Protein AF-A0A0F9CGA3-F1 (afdb_monomer)

Mean predicted aligned error: 3.09 Å

Structure (mmCIF, N/CA/C/O backbone):
data_AF-A0A0F9CGA3-F1
#
_entry.id   AF-A0A0F9CGA3-F1
#
loop_
_atom_site.group_PDB
_atom_site.id
_atom_site.type_symbol
_atom_site.la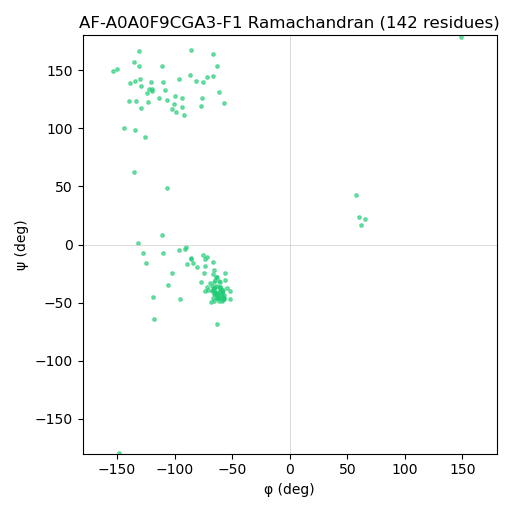bel_atom_id
_atom_site.label_alt_id
_atom_site.label_comp_id
_atom_site.label_asym_id
_atom_site.label_entity_id
_atom_site.label_seq_id
_atom_site.pdbx_PDB_ins_code
_atom_site.Cartn_x
_atom_site.Cartn_y
_atom_site.Cartn_z
_atom_site.occupancy
_atom_site.B_iso_or_equiv
_atom_site.auth_seq_id
_atom_site.auth_comp_id
_atom_site.auth_asym_id
_atom_site.auth_atom_id
_atom_site.pdbx_PDB_model_num
ATOM 1 N N . MET A 1 1 ? -10.734 -2.400 16.632 1.00 62.34 1 MET A N 1
ATOM 2 C CA . MET A 1 1 ? -10.225 -1.199 15.953 1.00 62.34 1 MET A CA 1
ATOM 3 C C . MET A 1 1 ? -11.131 -0.043 16.318 1.00 62.34 1 MET A C 1
ATOM 5 O O . MET A 1 1 ? -12.314 -0.091 15.996 1.00 62.34 1 MET A O 1
ATOM 9 N N . THR A 1 2 ? -10.609 0.950 17.030 1.00 79.50 2 THR A N 1
ATOM 10 C CA . THR A 1 2 ? -11.397 2.127 17.415 1.00 79.50 2 THR A CA 1
ATOM 11 C C . THR A 1 2 ? -10.651 3.360 16.939 1.00 79.50 2 THR A C 1
ATOM 13 O O . THR A 1 2 ? -9.759 3.861 17.614 1.00 79.50 2 THR A O 1
ATOM 16 N N . PHE A 1 3 ? -10.981 3.814 15.733 1.00 89.69 3 PHE A N 1
ATOM 17 C CA . PHE A 1 3 ? -10.468 5.072 15.207 1.00 89.69 3 PHE A CA 1
ATOM 18 C C . PHE A 1 3 ? -11.111 6.251 15.936 1.00 89.69 3 PHE A C 1
ATOM 20 O O . PHE A 1 3 ? -12.300 6.222 16.263 1.00 89.69 3 PHE A O 1
ATOM 27 N N . ALA A 1 4 ? -10.343 7.318 16.152 1.00 92.81 4 ALA A N 1
ATOM 28 C CA . ALA A 1 4 ? -10.901 8.573 16.641 1.00 92.81 4 ALA A CA 1
ATOM 29 C C . ALA A 1 4 ? -11.906 9.148 15.617 1.00 92.81 4 ALA A C 1
ATOM 31 O O . ALA A 1 4 ? -11.722 8.938 14.414 1.00 92.81 4 ALA A O 1
ATOM 32 N N . PRO A 1 5 ? -12.910 9.948 16.030 1.00 94.25 5 PRO A N 1
ATOM 33 C CA . PRO A 1 5 ? -13.923 10.490 15.114 1.00 94.25 5 PRO A CA 1
ATOM 34 C C . PRO A 1 5 ? -13.335 11.195 13.882 1.00 94.25 5 PRO A C 1
ATOM 36 O O . PRO A 1 5 ? -13.780 10.981 12.758 1.00 94.25 5 PRO A O 1
ATOM 39 N N . LYS A 1 6 ? -12.252 11.957 14.073 1.00 94.75 6 LYS A N 1
ATOM 40 C CA . LYS A 1 6 ? -11.532 12.625 12.981 1.00 94.75 6 LYS A CA 1
ATOM 41 C C . LYS A 1 6 ? -10.862 11.644 12.012 1.00 94.75 6 LYS A C 1
ATOM 43 O O . LYS A 1 6 ? -10.826 11.892 10.813 1.00 94.75 6 LYS A O 1
ATOM 48 N N . GLN A 1 7 ? -10.320 10.535 12.514 1.00 95.19 7 GLN A N 1
ATOM 49 C CA . GLN A 1 7 ? -9.746 9.495 11.657 1.00 95.19 7 GLN A CA 1
ATOM 50 C C . GLN A 1 7 ? -10.846 8.804 10.848 1.00 9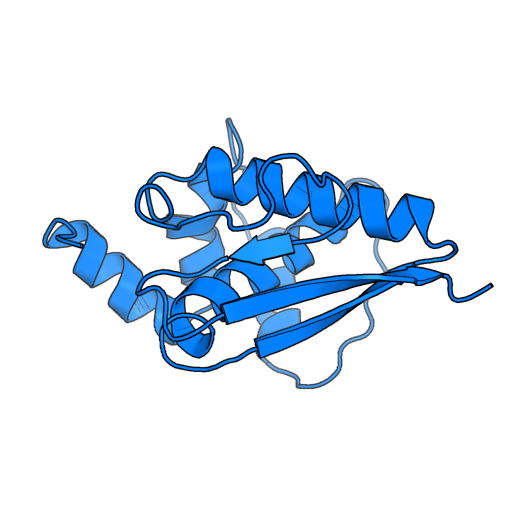5.19 7 GLN A C 1
ATOM 52 O O . GLN A 1 7 ? -10.651 8.571 9.661 1.00 95.19 7 GLN A O 1
ATOM 57 N N . VAL A 1 8 ? -12.013 8.549 11.449 1.00 95.06 8 VAL A N 1
ATOM 58 C CA . VAL A 1 8 ? -13.175 7.984 10.743 1.00 95.06 8 VAL A CA 1
ATOM 59 C C . VAL A 1 8 ? -13.627 8.896 9.604 1.00 95.06 8 VAL A C 1
ATOM 61 O O . VAL A 1 8 ? -13.852 8.410 8.498 1.00 95.06 8 VAL A O 1
ATOM 64 N N . GLU A 1 9 ? -13.703 10.209 9.826 1.00 96.25 9 GLU A N 1
ATOM 65 C CA . GLU A 1 9 ? -14.030 11.177 8.771 1.00 96.25 9 GLU A CA 1
ATOM 66 C C . GLU A 1 9 ? -13.016 11.116 7.615 1.00 96.25 9 GLU A C 1
ATOM 68 O O . GLU A 1 9 ? -13.400 10.981 6.448 1.00 96.25 9 GLU A O 1
ATOM 73 N N . ILE A 1 10 ? -11.717 11.131 7.941 1.00 98.00 10 ILE A N 1
ATOM 74 C CA . ILE A 1 10 ? -10.637 11.037 6.948 1.00 98.00 10 ILE A CA 1
ATOM 75 C C . ILE A 1 10 ? -10.762 9.747 6.136 1.00 98.00 10 ILE A C 1
ATOM 77 O O . ILE A 1 10 ? -10.673 9.785 4.907 1.00 98.00 10 ILE A O 1
ATOM 81 N N . LEU A 1 11 ? -10.977 8.613 6.803 1.00 97.06 11 LEU A N 1
ATOM 82 C CA . LEU A 1 11 ? -11.105 7.304 6.166 1.00 97.06 11 LEU A CA 1
ATOM 83 C C . LEU A 1 11 ? -12.363 7.203 5.302 1.00 97.06 11 LEU A C 1
ATOM 85 O O . LEU A 1 11 ? -12.295 6.681 4.192 1.00 97.06 11 LEU A O 1
ATOM 89 N N . THR A 1 12 ? -13.481 7.765 5.759 1.00 96.62 12 THR A N 1
ATOM 90 C CA . THR A 1 12 ? -14.751 7.780 5.016 1.00 96.62 12 THR A CA 1
ATOM 91 C C . THR A 1 12 ? -14.619 8.551 3.710 1.00 96.62 12 THR A C 1
ATOM 93 O O . THR A 1 12 ? -15.101 8.108 2.671 1.00 96.62 12 THR A O 1
ATOM 96 N N . LYS A 1 13 ? -13.933 9.698 3.727 1.00 97.69 13 LYS A N 1
ATOM 97 C CA . LYS A 1 13 ? -13.662 10.443 2.494 1.00 97.69 13 LYS A CA 1
ATOM 98 C C . LYS A 1 13 ? -12.632 9.731 1.617 1.00 97.69 13 LYS A C 1
ATOM 100 O O . LYS A 1 13 ? -12.781 9.681 0.400 1.00 97.69 13 LYS A O 1
ATOM 105 N N . SER A 1 14 ? -11.609 9.150 2.240 1.00 98.06 14 SER A N 1
ATOM 106 C CA . SER A 1 14 ? -10.544 8.429 1.544 1.00 98.06 14 SER A CA 1
ATOM 107 C C . SER A 1 14 ? -11.031 7.177 0.816 1.00 98.06 14 SER A C 1
ATOM 109 O O . SER A 1 14 ? -10.425 6.812 -0.186 1.00 98.06 14 SER A O 1
ATOM 111 N N . SER A 1 15 ? -12.103 6.520 1.270 1.00 97.00 15 SER A N 1
ATOM 112 C CA . SER A 1 15 ? -12.607 5.293 0.634 1.00 97.00 15 SER A CA 1
ATOM 113 C C . SER A 1 15 ? -13.082 5.507 -0.805 1.00 97.00 15 SER A C 1
ATOM 115 O O . SER A 1 15 ? -12.980 4.595 -1.618 1.00 97.00 15 SER A O 1
ATOM 117 N N . ASN A 1 16 ? -13.528 6.721 -1.139 1.00 96.00 16 ASN A N 1
ATOM 118 C CA . ASN A 1 16 ? -14.016 7.083 -2.473 1.00 96.00 16 ASN A CA 1
ATOM 119 C C . ASN A 1 16 ? -13.082 8.045 -3.227 1.00 96.00 16 ASN A C 1
ATOM 121 O O . ASN A 1 16 ? -13.308 8.333 -4.400 1.00 96.00 16 ASN A O 1
ATOM 125 N N . ASP A 1 17 ? -12.042 8.563 -2.570 1.00 97.50 17 ASP A N 1
ATOM 126 C CA . ASP A 1 17 ? -11.121 9.540 -3.147 1.00 97.50 17 ASP A CA 1
ATOM 127 C C . ASP A 1 17 ? -9.670 9.162 -2.833 1.00 97.50 17 ASP A C 1
ATOM 129 O O . ASP A 1 17 ? -9.122 9.458 -1.766 1.00 97.50 17 ASP A O 1
ATOM 133 N N . PHE A 1 18 ? -9.022 8.527 -3.810 1.00 98.00 18 PHE A N 1
ATOM 134 C CA . PHE A 1 18 ? -7.630 8.114 -3.690 1.00 98.00 18 PHE A CA 1
ATOM 135 C C . PHE A 1 18 ? -6.658 9.302 -3.574 1.00 98.00 18 PHE A C 1
ATOM 137 O O . PHE A 1 18 ? -5.643 9.204 -2.885 1.00 98.00 18 PHE A O 1
ATOM 144 N N . VAL A 1 19 ? -6.963 10.457 -4.176 1.00 98.06 19 VAL A N 1
ATOM 145 C CA . VAL A 1 19 ? -6.135 11.668 -4.025 1.00 98.06 19 VAL A CA 1
ATOM 146 C C . VAL A 1 19 ? -6.199 12.153 -2.578 1.00 98.06 19 VAL A C 1
ATOM 148 O O . VAL A 1 19 ? -5.176 12.503 -1.979 1.00 98.06 19 VAL A O 1
ATOM 151 N N . TYR A 1 20 ? -7.392 12.132 -1.984 1.00 98.25 20 TYR A N 1
ATOM 152 C CA . TYR A 1 20 ? -7.563 12.465 -0.575 1.00 98.25 20 TYR A CA 1
ATOM 153 C C . TYR A 1 20 ? -6.854 11.455 0.340 1.00 98.25 20 TYR A C 1
ATOM 155 O O . TYR A 1 20 ? -6.170 11.881 1.276 1.00 98.25 20 TYR A O 1
ATOM 163 N N . PHE A 1 21 ? -6.921 10.154 0.032 1.00 98.56 21 PHE A N 1
ATOM 164 C CA . PHE A 1 21 ? -6.159 9.117 0.740 1.00 98.56 21 PHE A CA 1
ATOM 165 C C . PHE A 1 21 ? -4.649 9.381 0.689 1.00 98.56 21 PHE A C 1
ATOM 167 O O . PHE A 1 21 ? -3.981 9.334 1.725 1.00 98.56 21 PHE A O 1
ATOM 174 N N . ILE A 1 22 ? -4.095 9.711 -0.484 1.00 98.25 22 ILE A N 1
ATOM 175 C CA . ILE A 1 22 ? -2.662 10.005 -0.622 1.00 98.25 22 ILE A CA 1
ATOM 176 C C . ILE A 1 22 ? -2.247 11.160 0.291 1.00 98.25 22 ILE A C 1
ATOM 178 O O . ILE A 1 22 ? -1.244 11.075 1.000 1.00 98.25 22 ILE A O 1
ATOM 182 N N . ASN A 1 23 ? -3.046 12.222 0.308 1.00 97.88 23 ASN A N 1
ATOM 183 C CA . ASN A 1 23 ? -2.721 13.447 1.022 1.00 97.88 23 ASN A CA 1
ATOM 184 C C . ASN A 1 23 ? -3.009 13.404 2.532 1.00 97.88 23 ASN A C 1
ATOM 186 O O . ASN A 1 23 ? -2.480 14.253 3.249 1.00 97.88 23 ASN A O 1
ATOM 190 N N . ASN A 1 24 ? -3.851 12.493 3.023 1.00 97.94 24 ASN A N 1
ATOM 191 C CA . ASN A 1 24 ? -4.283 12.494 4.431 1.00 97.94 24 ASN A CA 1
ATOM 192 C C . ASN A 1 24 ? -4.024 11.178 5.167 1.00 97.94 24 ASN A C 1
ATOM 194 O O . ASN A 1 24 ? -4.042 11.170 6.393 1.00 97.94 24 ASN A O 1
ATOM 198 N N . VAL A 1 25 ? -3.765 10.085 4.447 1.00 98.31 25 VAL A N 1
ATOM 199 C CA . VAL A 1 25 ? -3.449 8.776 5.029 1.00 98.31 25 VAL A CA 1
ATOM 200 C C . VAL A 1 25 ? -2.046 8.354 4.612 1.00 98.31 25 VAL A C 1
ATOM 202 O O . VAL A 1 25 ? -1.157 8.285 5.459 1.00 98.31 25 VAL A O 1
ATOM 205 N N . PHE A 1 26 ? -1.795 8.135 3.317 1.00 98.25 26 PHE A N 1
ATOM 206 C CA . PHE A 1 26 ? -0.493 7.647 2.835 1.00 98.25 26 PHE A CA 1
ATOM 207 C C . PHE A 1 26 ? 0.660 8.608 3.142 1.00 98.25 26 PHE A C 1
ATOM 209 O O . PHE A 1 26 ? 1.778 8.168 3.392 1.00 98.25 26 PHE A O 1
ATOM 216 N N . SER A 1 27 ? 0.404 9.918 3.183 1.00 97.56 27 SER A N 1
ATOM 217 C CA . SER A 1 27 ? 1.420 10.917 3.529 1.00 97.56 27 SER A CA 1
ATOM 218 C C . SER A 1 27 ? 2.080 10.670 4.889 1.00 97.56 27 SER A C 1
ATOM 220 O O . SER A 1 27 ? 3.207 11.107 5.092 1.00 97.56 27 SER A O 1
ATOM 222 N N . HIS A 1 28 ? 1.416 9.964 5.812 1.00 97.44 28 HIS A N 1
ATOM 223 C CA . HIS A 1 28 ? 2.004 9.594 7.102 1.00 97.44 28 HIS A CA 1
ATOM 224 C C . HIS A 1 28 ? 3.059 8.482 7.002 1.00 97.44 28 HIS A C 1
ATOM 226 O O . HIS A 1 28 ? 3.892 8.366 7.892 1.00 97.44 28 HIS A O 1
ATOM 232 N N . SER A 1 29 ? 3.083 7.712 5.910 1.00 97.44 29 SER A N 1
ATOM 233 C CA . SER A 1 29 ? 4.098 6.681 5.649 1.00 97.44 29 SER A CA 1
ATOM 234 C C . SER A 1 29 ? 5.475 7.252 5.294 1.00 97.44 29 SER A C 1
ATOM 236 O O . SER A 1 29 ? 6.443 6.499 5.193 1.00 97.44 29 SER A O 1
ATOM 238 N N . VAL A 1 30 ? 5.579 8.562 5.033 1.00 93.81 30 VAL A N 1
ATOM 239 C CA . VAL A 1 30 ? 6.809 9.211 4.562 1.00 93.81 30 VAL A CA 1
ATOM 240 C C . VAL A 1 30 ? 7.067 10.479 5.361 1.00 93.81 30 VAL A C 1
ATOM 242 O O . VAL A 1 30 ? 6.259 11.406 5.375 1.00 93.81 30 VAL A O 1
ATOM 245 N N . LYS A 1 31 ? 8.244 10.566 5.986 1.00 91.44 31 LYS A N 1
ATOM 246 C CA . LYS A 1 31 ? 8.675 11.793 6.662 1.00 91.44 31 LYS A CA 1
ATOM 247 C C . LYS A 1 31 ? 8.777 12.939 5.649 1.00 91.44 31 LYS A C 1
ATOM 249 O O . LYS A 1 31 ? 9.417 12.785 4.613 1.00 91.44 31 LYS A O 1
ATOM 254 N N . ASN A 1 32 ? 8.198 14.094 5.979 1.00 91.62 32 ASN A N 1
ATOM 255 C CA . ASN A 1 32 ? 8.200 15.297 5.137 1.00 91.62 32 ASN A CA 1
ATOM 256 C C . ASN A 1 32 ? 7.585 15.074 3.743 1.00 91.62 32 ASN A C 1
ATOM 258 O O . ASN A 1 32 ? 8.124 15.540 2.740 1.00 91.62 32 ASN A O 1
ATOM 262 N N . PHE A 1 33 ? 6.467 14.348 3.667 1.00 94.38 33 PHE A N 1
ATOM 263 C CA . PHE A 1 33 ? 5.757 14.153 2.408 1.00 94.38 33 PHE A CA 1
ATOM 264 C C . PHE A 1 33 ? 5.347 15.492 1.770 1.00 94.38 33 PHE A C 1
ATOM 266 O O . PHE A 1 33 ? 4.604 16.275 2.364 1.00 94.38 33 PHE A O 1
ATOM 273 N N . ILE A 1 34 ? 5.813 15.737 0.543 1.00 93.25 34 ILE 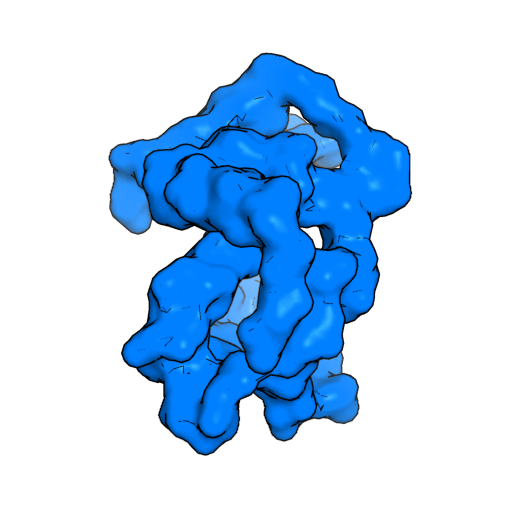A N 1
ATOM 274 C CA . ILE A 1 34 ? 5.498 16.947 -0.220 1.00 93.25 34 ILE A CA 1
ATOM 275 C C . ILE A 1 34 ? 4.286 16.667 -1.105 1.00 93.25 34 ILE A C 1
ATOM 277 O O . ILE A 1 34 ? 4.321 15.805 -1.984 1.00 93.25 34 ILE A O 1
ATOM 281 N N . LYS A 1 35 ? 3.216 17.421 -0.863 1.00 94.56 35 LYS A N 1
ATOM 282 C CA . LYS A 1 35 ? 1.971 17.382 -1.636 1.00 94.56 35 LYS A CA 1
ATOM 283 C C . LYS A 1 35 ? 2.062 18.302 -2.854 1.00 94.56 35 LYS A C 1
ATOM 285 O O . LYS A 1 35 ? 2.948 19.151 -2.935 1.00 94.56 35 LYS A O 1
ATOM 290 N N . GLY A 1 36 ? 1.110 18.175 -3.774 1.00 95.12 36 GLY A N 1
ATOM 291 C CA . GLY A 1 36 ? 0.932 19.129 -4.865 1.00 95.12 36 GLY A CA 1
ATOM 292 C C . GLY A 1 36 ? 0.382 18.495 -6.135 1.00 95.12 36 GLY A C 1
ATOM 293 O O . GLY A 1 36 ? 0.212 17.280 -6.230 1.00 95.12 36 GLY A O 1
ATOM 294 N N . THR A 1 37 ? 0.177 19.332 -7.149 1.00 96.06 37 THR A N 1
ATOM 295 C CA . THR A 1 37 ? -0.525 18.979 -8.390 1.00 96.06 37 THR A CA 1
ATOM 296 C C . THR A 1 37 ? 0.046 17.748 -9.095 1.00 96.06 37 THR A C 1
ATOM 298 O O . THR A 1 37 ? -0.706 16.933 -9.616 1.00 96.06 37 THR A O 1
ATOM 301 N N . HIS A 1 38 ? 1.371 17.560 -9.093 1.00 93.69 38 HIS A N 1
ATOM 302 C CA . HIS A 1 38 ? 1.997 16.377 -9.704 1.00 93.69 38 HIS A CA 1
ATOM 303 C C . HIS A 1 38 ? 1.604 15.066 -9.003 1.00 93.69 38 HIS A C 1
ATOM 305 O O . HIS A 1 38 ? 1.319 14.060 -9.659 1.00 93.69 38 HIS A O 1
ATOM 311 N N . VAL A 1 39 ? 1.580 15.079 -7.667 1.00 95.69 39 VAL A N 1
ATOM 312 C CA . VAL A 1 39 ? 1.170 13.932 -6.845 1.00 95.69 39 VAL A CA 1
ATOM 313 C C . VAL A 1 39 ? -0.314 13.654 -7.059 1.00 95.69 39 VAL A C 1
ATOM 315 O O . VAL A 1 39 ? -0.679 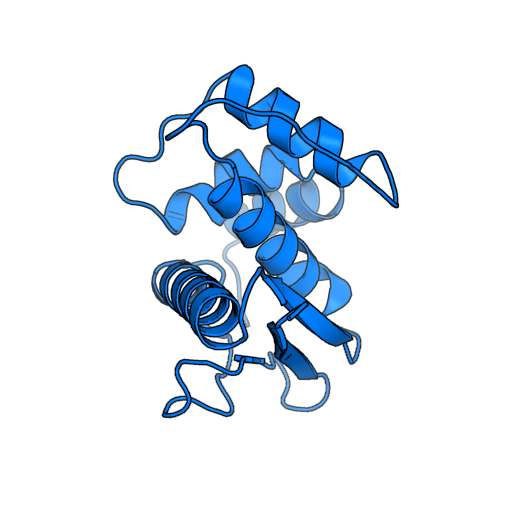12.511 -7.337 1.00 95.69 39 VAL A O 1
ATOM 318 N N . ASP A 1 40 ? -1.141 14.698 -7.028 1.00 97.25 40 ASP A N 1
ATOM 319 C CA . ASP A 1 40 ? -2.592 14.586 -7.194 1.00 97.25 40 ASP A CA 1
ATOM 320 C C . ASP A 1 40 ? -2.967 14.055 -8.581 1.00 97.25 40 ASP A C 1
ATOM 322 O O . ASP A 1 40 ? -3.789 13.148 -8.695 1.00 97.25 40 ASP A O 1
ATOM 326 N N . ASN A 1 41 ? -2.321 14.552 -9.638 1.00 95.38 41 ASN A N 1
ATOM 327 C CA . ASN A 1 41 ? -2.538 14.069 -11.001 1.00 95.38 41 ASN A CA 1
ATOM 328 C C . ASN A 1 41 ? -2.096 12.610 -11.159 1.00 95.38 41 ASN A C 1
ATOM 330 O O . ASN A 1 41 ? -2.798 11.821 -11.789 1.00 95.38 41 ASN A O 1
ATOM 334 N N . SER A 1 42 ? -0.962 12.232 -10.557 1.00 94.19 42 SER A N 1
ATOM 335 C CA . SER A 1 42 ? -0.477 10.846 -10.582 1.00 94.19 42 SER A CA 1
ATOM 336 C C . SER A 1 42 ? -1.441 9.895 -9.871 1.00 94.19 42 SER A C 1
ATOM 338 O O . SER A 1 42 ? -1.708 8.807 -10.378 1.00 94.19 42 SER A O 1
ATOM 340 N N . ALA A 1 43 ? -1.965 10.303 -8.712 1.00 96.00 43 ALA A N 1
ATOM 341 C CA . ALA A 1 43 ? -2.938 9.523 -7.960 1.00 96.00 43 ALA A CA 1
ATOM 342 C C . ALA A 1 43 ? -4.257 9.400 -8.734 1.00 96.00 43 ALA A C 1
ATOM 344 O O . ALA A 1 43 ? -4.747 8.293 -8.943 1.00 96.00 43 ALA A O 1
ATOM 345 N N . ARG A 1 44 ? -4.780 10.519 -9.245 1.00 95.69 44 ARG A N 1
ATOM 346 C CA . ARG A 1 44 ? -6.026 10.559 -10.018 1.00 95.69 44 ARG A CA 1
ATOM 347 C C . ARG A 1 44 ? -5.968 9.668 -11.257 1.00 95.69 44 ARG A C 1
ATOM 349 O O . ARG A 1 44 ? -6.890 8.892 -11.477 1.00 95.69 44 ARG A O 1
ATOM 356 N N . PHE A 1 45 ? -4.876 9.734 -12.020 1.00 94.00 45 PHE A N 1
ATOM 357 C CA . PHE A 1 45 ? -4.686 8.882 -13.195 1.00 94.00 45 PHE A CA 1
ATOM 358 C C . PHE A 1 45 ? -4.719 7.392 -12.831 1.00 94.00 45 PHE A C 1
ATOM 360 O O . PHE A 1 45 ? -5.358 6.607 -13.525 1.00 94.00 45 PHE A O 1
ATOM 367 N N . LEU A 1 46 ? -4.075 7.012 -11.721 1.00 93.69 46 LEU A N 1
ATOM 368 C CA . LEU A 1 46 ? -4.020 5.624 -11.262 1.00 93.69 46 LEU A CA 1
ATOM 369 C C . LEU A 1 46 ? -5.373 5.100 -10.752 1.00 93.69 46 LEU A C 1
ATOM 371 O O . LEU A 1 46 ? -5.655 3.919 -10.913 1.00 93.69 46 LEU A O 1
ATOM 375 N N . SER A 1 47 ? -6.215 5.945 -10.147 1.00 94.81 47 SER A N 1
ATOM 376 C CA . SER A 1 47 ? -7.509 5.502 -9.603 1.00 94.81 47 SER A CA 1
ATOM 377 C C . SER A 1 47 ? -8.678 5.561 -10.586 1.00 94.81 47 SER A C 1
ATOM 379 O O . SER A 1 47 ? -9.712 4.969 -10.301 1.00 94.81 47 SER A O 1
ATOM 381 N N . GLN A 1 48 ? -8.566 6.296 -11.697 1.00 93.31 48 GLN A N 1
ATOM 382 C CA . GLN A 1 48 ? -9.670 6.492 -12.653 1.00 93.31 48 GLN A CA 1
ATOM 383 C C . GLN A 1 48 ? -9.795 5.393 -13.714 1.00 93.31 48 GLN A C 1
ATOM 385 O O . GLN A 1 48 ? -10.799 5.350 -14.425 1.00 93.31 48 GLN A O 1
ATOM 390 N N . HIS A 1 49 ? -8.790 4.530 -13.851 1.00 91.69 49 HIS A N 1
ATOM 391 C CA . HIS A 1 49 ? -8.740 3.530 -14.910 1.00 91.69 49 HIS A CA 1
ATOM 392 C C . HIS A 1 49 ? -8.334 2.168 -14.355 1.00 91.69 49 HIS A C 1
ATOM 394 O O . HIS A 1 49 ? -7.403 2.072 -13.560 1.00 91.69 49 HIS A O 1
ATOM 400 N N . ASP A 1 50 ? -8.961 1.106 -14.858 1.00 90.12 50 ASP A N 1
ATOM 401 C CA . ASP A 1 50 ? -8.642 -0.273 -14.462 1.00 90.12 50 ASP A CA 1
ATOM 402 C C . ASP A 1 50 ? -7.235 -0.703 -14.900 1.00 90.12 50 ASP A C 1
ATOM 404 O O . ASP A 1 50 ? -6.636 -1.618 -14.336 1.00 90.12 50 ASP A O 1
ATOM 408 N N . ARG A 1 51 ? -6.709 -0.068 -15.955 1.00 93.38 51 ARG A N 1
ATOM 409 C CA . ARG A 1 51 ? -5.396 -0.360 -16.536 1.00 93.38 51 ARG A CA 1
ATOM 410 C C . ARG A 1 51 ? -4.710 0.942 -16.911 1.00 93.38 51 ARG A C 1
ATOM 412 O O . ARG A 1 51 ? -5.230 1.715 -17.710 1.00 93.38 51 ARG A O 1
ATOM 419 N N . THR 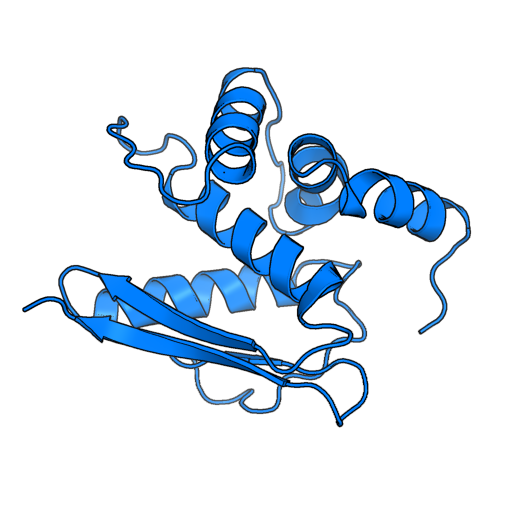A 1 52 ? -3.515 1.158 -16.373 1.00 93.81 52 THR A N 1
ATOM 420 C CA . THR A 1 52 ? -2.735 2.379 -16.607 1.00 93.81 52 THR A CA 1
ATOM 421 C C . THR A 1 52 ? -1.310 2.058 -17.023 1.00 93.81 52 THR A C 1
ATOM 423 O O . THR A 1 52 ? -0.688 1.158 -16.462 1.00 93.81 52 THR A O 1
ATOM 426 N N . ILE A 1 53 ? -0.759 2.853 -17.939 1.00 92.94 53 ILE A N 1
ATOM 427 C CA . ILE A 1 53 ? 0.669 2.864 -18.273 1.00 92.94 53 ILE A CA 1
ATOM 428 C C . ILE A 1 53 ? 1.178 4.283 -18.043 1.00 92.94 53 ILE A C 1
ATOM 430 O O . ILE A 1 53 ? 0.538 5.248 -18.457 1.00 92.94 53 ILE A O 1
ATOM 434 N N . ARG A 1 54 ? 2.329 4.420 -17.378 1.00 90.06 54 ARG A N 1
ATOM 435 C CA . ARG A 1 54 ? 2.904 5.728 -17.047 1.00 90.06 54 ARG A CA 1
ATOM 436 C C . ARG A 1 54 ? 4.363 5.819 -17.468 1.00 90.06 54 ARG A C 1
ATOM 438 O O . ARG A 1 54 ? 5.219 5.135 -16.911 1.00 90.06 54 ARG A O 1
ATOM 445 N N . VAL A 1 55 ? 4.654 6.743 -18.378 1.00 91.00 55 VAL A N 1
ATOM 446 C CA . VAL A 1 55 ? 6.021 7.167 -18.703 1.00 91.00 55 VAL A CA 1
ATOM 447 C C . VAL A 1 55 ? 6.347 8.393 -17.853 1.00 91.00 55 VAL A C 1
ATOM 449 O O . VAL A 1 55 ? 5.570 9.340 -17.795 1.00 91.00 55 VAL A O 1
ATOM 452 N N . SER A 1 56 ? 7.454 8.360 -17.111 1.00 88.38 56 SER A N 1
ATOM 453 C CA . SER A 1 56 ? 7.772 9.385 -16.109 1.00 88.38 56 SER A CA 1
ATOM 454 C C . SER A 1 56 ? 9.275 9.507 -15.895 1.00 88.38 56 SER A C 1
ATOM 456 O O . SER A 1 56 ? 9.998 8.512 -15.940 1.00 88.38 56 SER A O 1
ATOM 458 N N . ALA A 1 57 ? 9.728 10.713 -15.549 1.00 89.19 57 ALA A N 1
ATOM 459 C CA . ALA A 1 57 ? 11.112 10.977 -15.170 1.00 89.19 57 ALA A CA 1
ATOM 460 C C . ALA A 1 57 ? 11.518 10.286 -13.847 1.00 89.19 57 ALA A C 1
ATOM 462 O O . ALA A 1 57 ? 10.683 9.838 -13.047 1.00 89.19 57 ALA A O 1
ATOM 463 N N . ARG A 1 58 ? 12.833 10.196 -13.602 1.00 87.12 58 ARG A N 1
ATOM 464 C CA . ARG A 1 58 ? 13.411 9.625 -12.371 1.00 87.12 58 ARG A CA 1
ATOM 465 C C . ARG A 1 58 ? 13.073 10.503 -11.159 1.00 87.12 58 ARG A C 1
ATOM 467 O O . ARG A 1 58 ? 13.022 11.712 -11.290 1.00 87.12 58 ARG A O 1
ATOM 474 N N . HIS A 1 59 ? 12.849 9.906 -9.985 1.00 85.00 59 HIS A N 1
ATOM 475 C CA . HIS A 1 59 ? 12.486 10.605 -8.733 1.00 85.00 59 HIS A CA 1
ATOM 476 C C . HIS A 1 59 ? 11.118 11.324 -8.722 1.00 85.00 59 HIS A C 1
ATOM 478 O O . HIS A 1 59 ? 10.878 12.170 -7.875 1.00 85.00 59 HIS A O 1
ATOM 484 N N . HIS A 1 60 ? 10.178 10.942 -9.595 1.00 88.12 60 HIS A N 1
ATOM 485 C CA . HIS A 1 60 ? 8.867 11.604 -9.717 1.00 88.12 60 HIS A CA 1
ATOM 486 C C . HIS A 1 60 ? 7.696 10.784 -9.144 1.00 88.12 60 HIS A C 1
ATOM 488 O O . HIS A 1 60 ? 6.682 10.591 -9.814 1.00 88.12 60 HIS A O 1
ATOM 494 N N . PHE A 1 61 ? 7.818 10.254 -7.920 1.00 91.56 61 PHE A N 1
ATOM 495 C CA . PHE A 1 61 ? 6.696 9.592 -7.219 1.00 91.56 61 PHE A CA 1
ATOM 496 C C . PHE A 1 61 ? 6.100 8.359 -7.950 1.00 91.56 61 PHE A C 1
ATOM 498 O O . PHE A 1 61 ? 4.952 7.980 -7.747 1.00 91.56 61 PHE A O 1
ATOM 505 N N . LYS A 1 62 ? 6.874 7.702 -8.828 1.00 90.44 62 LYS A N 1
ATOM 506 C CA . LYS A 1 62 ? 6.409 6.553 -9.633 1.00 90.44 62 LYS A CA 1
ATOM 507 C C . LYS A 1 62 ? 6.017 5.343 -8.787 1.00 90.44 62 LYS A C 1
ATOM 509 O O . LYS A 1 62 ? 4.836 5.046 -8.660 1.00 90.44 62 LYS A O 1
ATOM 514 N N . SER A 1 63 ? 6.984 4.702 -8.140 1.00 93.31 63 SER A N 1
ATOM 515 C CA . SER A 1 63 ? 6.720 3.528 -7.302 1.00 93.31 63 SER A CA 1
ATOM 516 C C . SER A 1 63 ? 5.864 3.885 -6.085 1.00 93.31 63 SER A C 1
ATOM 518 O O . SER A 1 63 ? 4.955 3.146 -5.745 1.00 93.31 63 SER A O 1
ATOM 520 N N . PHE A 1 64 ? 6.071 5.067 -5.494 1.00 94.56 64 PHE A N 1
ATOM 521 C CA . PHE A 1 64 ? 5.295 5.512 -4.334 1.00 94.56 64 PHE A CA 1
ATOM 522 C C . PHE A 1 64 ? 3.800 5.696 -4.627 1.00 94.56 64 PHE A C 1
ATOM 524 O O . PHE A 1 64 ? 2.992 5.351 -3.771 1.00 94.56 64 PHE A O 1
ATOM 531 N N . SER A 1 65 ? 3.415 6.165 -5.823 1.00 95.25 65 SER A N 1
ATOM 532 C CA . SER A 1 65 ? 1.994 6.206 -6.199 1.00 95.25 65 SER A CA 1
ATOM 533 C C . SER A 1 65 ? 1.359 4.812 -6.204 1.00 95.25 65 SER A C 1
ATOM 535 O O . SER A 1 65 ? 0.245 4.648 -5.715 1.00 95.25 65 SER A O 1
ATOM 537 N N . LEU A 1 66 ? 2.100 3.795 -6.660 1.00 95.44 66 LEU A N 1
ATOM 538 C CA . LEU A 1 66 ? 1.638 2.409 -6.663 1.00 95.44 66 LEU A CA 1
ATOM 539 C C . LEU A 1 66 ? 1.590 1.812 -5.249 1.00 95.44 66 LEU A C 1
ATOM 541 O O . LEU A 1 66 ? 0.657 1.080 -4.934 1.00 95.44 66 LEU A O 1
ATOM 545 N N . TYR A 1 67 ? 2.539 2.161 -4.373 1.00 97.38 67 TYR A N 1
ATOM 546 C CA . TYR A 1 67 ? 2.501 1.739 -2.966 1.00 97.38 67 TYR A CA 1
ATOM 547 C C . TYR A 1 67 ? 1.272 2.301 -2.255 1.00 97.38 67 TYR A C 1
ATOM 549 O O . TYR A 1 67 ? 0.558 1.563 -1.580 1.00 97.38 67 TYR A O 1
ATOM 557 N N . GLY A 1 68 ? 1.001 3.596 -2.445 1.00 97.56 68 GLY A N 1
ATOM 558 C CA . GLY A 1 68 ? -0.186 4.237 -1.895 1.00 97.56 68 GLY A CA 1
ATOM 559 C C . GLY A 1 68 ? -1.467 3.604 -2.421 1.00 97.56 68 GLY A C 1
ATOM 560 O O . GLY A 1 68 ? -2.384 3.367 -1.642 1.00 97.56 68 GLY A O 1
ATOM 561 N N . TYR A 1 69 ? -1.513 3.257 -3.708 1.00 97.12 69 TYR A N 1
ATOM 562 C CA . TYR A 1 69 ? -2.669 2.584 -4.298 1.00 97.12 69 TYR A CA 1
ATOM 563 C C . TYR A 1 69 ? -2.892 1.195 -3.708 1.00 97.12 69 TYR A C 1
ATOM 565 O O . TYR A 1 69 ? -4.016 0.849 -3.352 1.00 97.12 69 TYR A O 1
ATOM 573 N N . PHE A 1 70 ? -1.824 0.419 -3.520 1.00 96.88 70 PHE A N 1
ATOM 574 C CA . PHE A 1 70 ? -1.937 -0.858 -2.830 1.00 96.88 70 PHE A CA 1
ATOM 575 C C . PHE A 1 70 ? -2.433 -0.682 -1.388 1.00 96.88 70 PHE A C 1
ATOM 577 O O . PHE A 1 70 ? -3.349 -1.383 -0.974 1.00 96.88 70 PHE A O 1
ATOM 584 N N . MET A 1 71 ? -1.879 0.269 -0.630 1.00 98.19 71 MET A N 1
ATOM 585 C CA . MET A 1 71 ? -2.330 0.542 0.741 1.00 98.19 71 MET A CA 1
ATOM 586 C C . MET A 1 71 ? -3.801 0.975 0.792 1.00 98.19 71 MET A C 1
ATOM 588 O O . MET A 1 71 ? -4.521 0.583 1.707 1.00 98.19 71 MET A O 1
ATOM 592 N N . TRP A 1 72 ? -4.261 1.739 -0.200 1.00 98.00 72 TRP A N 1
ATOM 593 C CA . TRP A 1 72 ? -5.663 2.125 -0.352 1.00 98.00 72 TRP A CA 1
ATOM 594 C C . TRP A 1 72 ? -6.563 0.897 -0.538 1.00 98.00 72 TRP A C 1
ATOM 596 O O . TRP A 1 72 ? -7.534 0.714 0.198 1.00 98.00 72 TRP A O 1
ATOM 606 N N . LYS A 1 73 ? -6.181 -0.007 -1.447 1.00 96.38 73 LYS A N 1
ATOM 607 C CA . LYS A 1 73 ? -6.882 -1.279 -1.680 1.00 96.38 73 LYS A CA 1
ATOM 608 C C . LYS A 1 73 ? -6.851 -2.190 -0.453 1.00 96.38 73 LYS A C 1
ATOM 610 O O . LYS A 1 73 ? -7.881 -2.732 -0.073 1.00 96.38 73 LYS A O 1
ATOM 615 N N . LEU A 1 74 ? -5.712 -2.299 0.227 1.00 97.31 74 LEU A N 1
ATOM 616 C CA . LEU A 1 74 ? -5.569 -3.057 1.473 1.00 97.31 74 LEU A CA 1
ATOM 617 C C . LEU A 1 74 ? -6.510 -2.550 2.576 1.00 97.31 74 LEU A C 1
ATOM 619 O O . LEU A 1 74 ? -7.063 -3.346 3.334 1.00 97.31 74 LEU A O 1
ATOM 623 N N . MET A 1 75 ? -6.680 -1.232 2.677 1.00 97.06 75 MET A N 1
ATOM 624 C CA . MET A 1 75 ? -7.507 -0.609 3.707 1.00 97.06 75 MET A CA 1
ATOM 625 C C . MET A 1 75 ? -9.005 -0.778 3.457 1.00 97.06 75 MET A C 1
ATOM 627 O O . MET A 1 75 ? -9.745 -1.005 4.409 1.00 97.06 75 MET A O 1
ATOM 631 N N . PHE A 1 76 ? -9.456 -0.663 2.207 1.00 96.19 76 PHE A N 1
ATOM 632 C CA . PHE A 1 76 ? -10.891 -0.621 1.904 1.00 96.19 76 PHE A CA 1
ATOM 633 C C . PHE A 1 76 ? -11.437 -1.914 1.297 1.00 96.19 76 PHE A C 1
ATOM 635 O O . PHE A 1 76 ? -12.554 -2.306 1.619 1.00 96.19 76 PHE A O 1
ATOM 642 N N . GLU A 1 77 ? -10.659 -2.615 0.474 1.00 95.25 77 GLU A N 1
ATOM 643 C CA . GLU A 1 77 ? -11.058 -3.908 -0.099 1.00 95.25 77 GLU A CA 1
ATOM 644 C C . GLU A 1 77 ? -10.513 -5.067 0.738 1.00 95.25 77 GLU A C 1
ATOM 646 O O . GLU A 1 77 ? -11.261 -5.967 1.112 1.00 95.25 77 GLU A O 1
ATOM 651 N N . GLY A 1 78 ? -9.231 -5.010 1.108 1.00 95.00 78 GLY A N 1
ATOM 652 C CA . GLY A 1 78 ? -8.556 -6.049 1.892 1.00 95.00 78 GLY A CA 1
ATOM 653 C C . GLY A 1 78 ? -9.065 -6.206 3.328 1.00 95.00 78 GLY A C 1
ATOM 654 O O . GLY A 1 78 ? -8.786 -7.217 3.969 1.00 95.00 78 GLY A O 1
ATOM 655 N N . ALA A 1 79 ? -9.821 -5.229 3.839 1.00 93.50 79 ALA A N 1
ATOM 656 C CA . ALA A 1 79 ? -10.453 -5.300 5.155 1.00 93.50 79 ALA A CA 1
ATOM 657 C C . ALA A 1 79 ? -11.676 -6.224 5.204 1.00 93.50 79 ALA A C 1
ATOM 659 O O . ALA A 1 79 ? -12.011 -6.722 6.276 1.00 93.50 79 ALA A O 1
ATOM 660 N N . ILE A 1 80 ? -12.334 -6.451 4.064 1.00 95.94 80 ILE A N 1
ATOM 661 C CA . ILE A 1 80 ? -13.584 -7.222 3.983 1.00 95.94 80 ILE A CA 1
ATOM 662 C C . ILE A 1 80 ? -13.532 -8.356 2.954 1.00 95.94 80 ILE A C 1
ATOM 664 O O . ILE A 1 80 ? -14.464 -9.148 2.883 1.00 95.94 80 ILE A O 1
ATOM 668 N N . ASN A 1 81 ? -12.463 -8.442 2.157 1.00 96.38 81 ASN A N 1
ATOM 669 C CA . ASN A 1 81 ? -12.286 -9.449 1.118 1.00 96.38 81 ASN A CA 1
ATOM 670 C C . ASN A 1 81 ? -10.906 -10.104 1.211 1.00 96.38 81 ASN A C 1
ATOM 672 O O . ASN A 1 81 ? -9.927 -9.490 1.637 1.00 96.38 81 ASN A O 1
ATOM 676 N N . ASN A 1 82 ? -10.813 -11.345 0.730 1.00 97.19 82 ASN A N 1
ATOM 677 C CA . ASN A 1 82 ? -9.521 -11.942 0.415 1.00 97.19 82 ASN A CA 1
ATOM 678 C C . ASN A 1 82 ? -9.007 -11.351 -0.900 1.00 97.19 82 ASN A C 1
ATOM 680 O O . ASN A 1 82 ? -9.708 -11.395 -1.909 1.00 97.19 82 ASN A O 1
ATOM 684 N N . VAL A 1 83 ? -7.792 -10.809 -0.884 1.00 96.44 83 VAL A N 1
ATOM 685 C CA . VAL A 1 83 ? -7.165 -10.181 -2.050 1.00 96.44 83 VAL A CA 1
ATOM 686 C C . VAL A 1 83 ? -5.844 -10.877 -2.325 1.00 96.44 83 VAL A C 1
ATOM 688 O O . VAL A 1 83 ? -4.953 -10.896 -1.478 1.00 96.44 83 VAL A O 1
ATOM 691 N N . GLU A 1 84 ? -5.695 -11.413 -3.528 1.00 95.88 84 GLU A N 1
ATOM 692 C CA . GLU A 1 84 ? -4.437 -11.971 -4.008 1.00 95.88 84 GLU A CA 1
ATOM 693 C C . GLU A 1 84 ? -3.916 -11.123 -5.166 1.00 95.88 84 GLU A C 1
ATOM 695 O O . GLU A 1 84 ? -4.633 -10.849 -6.128 1.00 95.88 84 GLU A O 1
ATOM 700 N N . ALA A 1 85 ? -2.670 -10.669 -5.049 1.00 95.50 85 ALA A N 1
ATOM 701 C CA . ALA A 1 85 ? -2.026 -9.826 -6.039 1.00 95.50 85 ALA A CA 1
ATOM 702 C C . ALA A 1 85 ? -0.597 -10.290 -6.335 1.00 95.50 85 ALA A C 1
ATOM 704 O O . ALA A 1 85 ? 0.087 -10.908 -5.517 1.00 95.50 85 ALA A O 1
ATOM 705 N N . HIS A 1 86 ? -0.120 -9.908 -7.514 1.00 96.00 86 HIS A N 1
ATOM 706 C CA . HIS A 1 86 ? 1.240 -10.161 -7.966 1.00 96.00 86 HIS A CA 1
ATOM 707 C C . HIS A 1 86 ? 1.935 -8.830 -8.231 1.00 96.00 86 HIS A C 1
ATOM 709 O O . HIS A 1 86 ? 1.387 -7.959 -8.911 1.00 96.00 86 HIS A O 1
ATOM 715 N N . TYR A 1 87 ? 3.148 -8.672 -7.708 1.00 97.00 87 TYR A N 1
ATOM 716 C CA . TYR A 1 87 ? 3.995 -7.534 -8.036 1.00 97.00 87 TYR A CA 1
ATOM 717 C C . TYR A 1 87 ? 5.004 -7.963 -9.093 1.00 97.00 87 TYR A C 1
ATOM 719 O O . TYR A 1 87 ? 5.880 -8.782 -8.823 1.00 97.00 87 TYR A O 1
ATOM 727 N N . PHE A 1 88 ? 4.891 -7.395 -10.289 1.00 96.69 88 PHE A N 1
ATOM 728 C CA . PHE A 1 88 ? 5.808 -7.676 -11.387 1.00 96.69 88 PHE A CA 1
ATOM 729 C C . PHE A 1 88 ? 6.915 -6.628 -11.468 1.00 96.69 88 PHE A C 1
ATOM 731 O O . PHE A 1 88 ? 6.706 -5.432 -11.245 1.00 96.69 88 PHE A O 1
ATOM 738 N N . SER A 1 89 ? 8.120 -7.072 -11.792 1.00 96.31 89 SER A N 1
ATOM 739 C CA . SER A 1 89 ? 9.261 -6.220 -12.129 1.00 96.31 89 SER A CA 1
ATOM 740 C C . SER A 1 89 ? 10.148 -6.927 -13.149 1.00 96.31 89 SER A C 1
ATOM 742 O O . SER A 1 89 ? 9.838 -8.032 -13.578 1.00 96.31 89 SER A O 1
ATOM 744 N N . PHE A 1 90 ? 11.247 -6.287 -13.561 1.00 95.12 90 PHE A N 1
ATOM 745 C CA . PHE A 1 90 ? 12.212 -6.911 -14.470 1.00 95.12 90 PHE A CA 1
ATOM 746 C C . PHE A 1 90 ? 12.656 -8.292 -13.959 1.00 95.12 90 PHE A C 1
ATOM 748 O O . PHE A 1 90 ? 12.571 -9.261 -14.696 1.00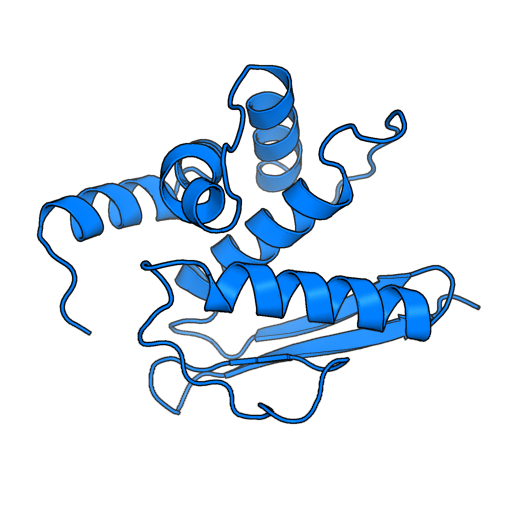 95.12 90 PHE A O 1
ATOM 755 N N . ASN A 1 91 ? 13.008 -8.395 -12.675 1.00 96.62 91 ASN A N 1
ATOM 756 C CA . ASN A 1 91 ? 13.281 -9.657 -11.990 1.00 96.62 91 ASN A CA 1
ATOM 757 C C . ASN A 1 91 ? 12.525 -9.732 -10.647 1.00 96.62 91 ASN A C 1
ATOM 759 O O . ASN A 1 91 ? 11.992 -8.727 -10.159 1.00 96.62 91 ASN A O 1
ATOM 763 N N . ALA A 1 92 ? 12.473 -10.930 -10.057 1.00 96.12 92 ALA A N 1
ATOM 764 C CA . ALA A 1 92 ? 11.749 -11.178 -8.809 1.00 96.12 92 ALA A CA 1
ATOM 765 C C . ALA A 1 92 ? 12.353 -10.431 -7.606 1.00 96.12 92 ALA A C 1
ATOM 767 O O . ALA A 1 92 ? 11.606 -9.976 -6.742 1.00 96.12 92 ALA A O 1
ATOM 768 N N . ASP A 1 93 ? 13.672 -10.229 -7.575 1.00 95.94 93 ASP A N 1
ATOM 769 C CA . ASP A 1 93 ? 14.342 -9.496 -6.494 1.00 95.94 93 ASP A CA 1
ATOM 770 C C . ASP A 1 93 ? 13.909 -8.027 -6.450 1.00 95.94 93 ASP A C 1
ATOM 772 O O . ASP A 1 93 ? 13.619 -7.485 -5.382 1.00 95.94 93 ASP A O 1
ATOM 776 N N . LEU A 1 94 ? 13.790 -7.379 -7.613 1.00 96.31 94 LEU A N 1
ATOM 777 C CA . LEU A 1 94 ? 13.312 -6.001 -7.703 1.00 96.31 94 LEU A CA 1
ATOM 778 C C . LEU A 1 94 ? 11.829 -5.891 -7.322 1.00 96.31 94 LEU A C 1
ATOM 780 O O . LEU A 1 94 ? 11.432 -4.923 -6.669 1.00 96.31 94 LEU A O 1
ATOM 784 N N . ALA A 1 95 ? 11.015 -6.890 -7.672 1.00 97.38 95 ALA A N 1
ATOM 785 C CA . ALA A 1 95 ? 9.640 -6.966 -7.187 1.00 97.38 95 ALA A CA 1
ATOM 786 C C . ALA A 1 95 ? 9.601 -7.115 -5.656 1.00 97.38 95 ALA A C 1
ATOM 788 O O . ALA A 1 95 ? 8.881 -6.376 -4.983 1.00 97.38 95 ALA A O 1
ATOM 789 N N . GLY A 1 96 ? 10.430 -8.001 -5.097 1.00 97.44 96 GLY A N 1
ATOM 790 C CA . GLY A 1 96 ? 10.581 -8.194 -3.655 1.00 97.44 96 GLY A CA 1
ATOM 791 C C . GLY A 1 96 ? 11.022 -6.919 -2.933 1.00 97.44 96 GLY A C 1
ATOM 792 O O . GLY A 1 96 ? 10.457 -6.577 -1.895 1.00 97.44 96 GLY A O 1
ATOM 793 N N . TYR A 1 97 ? 11.947 -6.153 -3.518 1.00 96.69 97 TYR A N 1
ATOM 794 C CA . TYR A 1 97 ? 12.346 -4.835 -3.018 1.00 96.69 97 TYR A CA 1
ATOM 795 C C . TYR A 1 97 ? 11.153 -3.875 -2.909 1.00 96.69 97 TYR A C 1
ATOM 797 O O . TYR A 1 97 ? 10.987 -3.195 -1.893 1.00 96.69 97 TYR A O 1
ATOM 805 N N . HIS A 1 98 ? 10.303 -3.817 -3.936 1.00 97.56 98 HIS A N 1
ATOM 806 C CA . HIS A 1 98 ? 9.115 -2.967 -3.922 1.00 97.56 98 HIS A CA 1
ATOM 807 C C . HIS A 1 98 ? 8.082 -3.424 -2.882 1.00 97.56 98 HIS A C 1
ATOM 809 O O . HIS A 1 98 ? 7.516 -2.578 -2.189 1.00 97.56 98 HIS A O 1
ATOM 815 N N . ILE A 1 99 ? 7.888 -4.735 -2.715 1.00 97.69 99 ILE A N 1
ATOM 816 C CA . ILE A 1 99 ? 7.024 -5.293 -1.664 1.00 97.69 99 ILE A CA 1
ATOM 817 C C . ILE A 1 99 ? 7.552 -4.920 -0.271 1.00 97.69 99 ILE A C 1
ATOM 819 O O . ILE A 1 99 ? 6.780 -4.427 0.551 1.00 97.69 99 ILE A O 1
ATOM 823 N N . ASN A 1 100 ? 8.860 -5.047 -0.021 1.00 97.31 100 ASN A N 1
ATOM 824 C CA . ASN A 1 100 ? 9.470 -4.612 1.241 1.00 97.31 100 ASN A CA 1
ATOM 825 C C . ASN A 1 100 ? 9.202 -3.112 1.490 1.00 97.31 100 ASN A C 1
ATOM 827 O O . ASN A 1 100 ? 8.773 -2.722 2.575 1.00 97.31 100 ASN A O 1
ATOM 831 N N . LYS A 1 101 ? 9.330 -2.259 0.463 1.00 97.31 101 LYS A N 1
ATOM 832 C CA . LYS A 1 101 ? 8.995 -0.829 0.592 1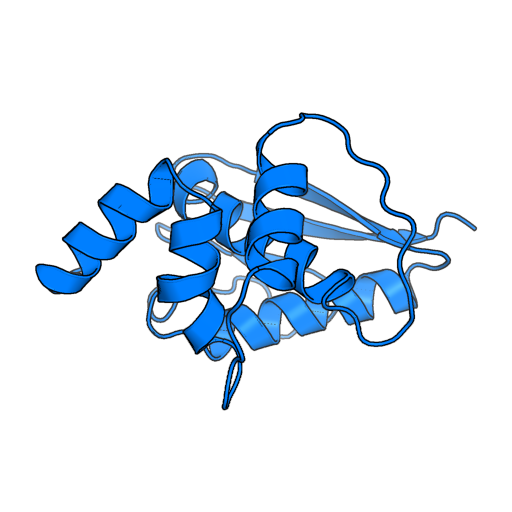.00 97.31 101 LYS A CA 1
ATOM 833 C C . LYS A 1 101 ? 7.535 -0.569 0.956 1.00 97.31 101 LYS A C 1
ATOM 835 O O . LYS A 1 101 ? 7.279 0.340 1.741 1.00 97.31 101 LYS A O 1
ATOM 840 N N . ILE A 1 102 ? 6.596 -1.362 0.446 1.00 97.75 102 ILE A N 1
ATOM 841 C CA . ILE A 1 102 ? 5.189 -1.286 0.858 1.00 97.75 102 ILE A CA 1
ATOM 842 C C . ILE A 1 102 ? 5.045 -1.645 2.342 1.00 97.75 102 ILE A C 1
ATOM 844 O O . ILE A 1 102 ? 4.387 -0.902 3.068 1.00 97.75 102 ILE A O 1
ATOM 848 N N . LYS A 1 103 ? 5.693 -2.723 2.813 1.00 97.56 103 LYS A N 1
ATOM 849 C CA . LYS A 1 103 ? 5.678 -3.107 4.238 1.00 97.56 103 LYS A CA 1
ATOM 850 C C . LYS A 1 103 ? 6.195 -1.974 5.130 1.00 97.56 103 LYS A C 1
ATOM 852 O O . LYS A 1 103 ? 5.517 -1.603 6.080 1.00 97.56 103 LYS A O 1
ATOM 857 N N . GLN A 1 104 ? 7.319 -1.356 4.759 1.00 96.44 104 GLN A N 1
ATOM 858 C CA . GLN A 1 104 ? 7.881 -0.199 5.471 1.00 96.44 104 GLN A CA 1
ATOM 859 C C . GLN A 1 104 ? 6.900 0.984 5.517 1.00 96.44 104 GLN A C 1
ATOM 861 O O . GLN A 1 104 ? 6.764 1.645 6.544 1.00 96.44 104 GLN A O 1
ATOM 866 N N . CYS A 1 105 ? 6.189 1.255 4.416 1.00 97.88 105 CYS A N 1
ATOM 867 C CA . CYS A 1 105 ? 5.168 2.301 4.391 1.00 97.88 105 CYS A CA 1
ATOM 868 C C . CYS A 1 105 ? 3.968 1.980 5.295 1.00 97.88 105 CYS A C 1
ATOM 870 O O . CYS A 1 105 ? 3.426 2.905 5.897 1.00 97.88 105 CYS A O 1
ATOM 872 N N . ILE A 1 106 ? 3.546 0.717 5.380 1.00 97.75 106 ILE A N 1
ATOM 873 C CA . ILE A 1 106 ? 2.447 0.273 6.250 1.00 97.75 106 ILE A CA 1
ATOM 874 C C . ILE A 1 106 ? 2.856 0.392 7.720 1.00 97.75 106 ILE A C 1
ATOM 876 O O . ILE A 1 106 ? 2.139 1.015 8.495 1.00 97.75 106 ILE A O 1
ATOM 880 N N . GLU A 1 107 ? 4.027 -0.136 8.078 1.00 96.31 107 GLU A N 1
ATOM 881 C CA . GLU A 1 107 ? 4.558 -0.128 9.447 1.00 96.31 107 GLU A CA 1
ATOM 882 C C . GLU A 1 107 ? 4.700 1.293 10.012 1.00 96.31 107 GLU A C 1
ATOM 884 O O . GLU A 1 107 ? 4.370 1.548 11.167 1.00 96.31 107 GLU A O 1
ATOM 889 N N . ALA A 1 108 ? 5.128 2.248 9.183 1.00 97.00 108 ALA A N 1
ATOM 890 C CA . ALA A 1 108 ? 5.274 3.642 9.593 1.00 97.00 108 ALA A CA 1
ATOM 891 C C . ALA A 1 108 ? 3.942 4.413 9.711 1.00 97.00 108 ALA A C 1
ATOM 893 O O . ALA A 1 108 ? 3.948 5.566 10.149 1.00 97.00 108 ALA A O 1
ATOM 894 N N . ASN A 1 109 ? 2.809 3.846 9.279 1.00 98.00 109 ASN A N 1
ATOM 895 C CA . ASN A 1 109 ? 1.563 4.592 9.127 1.00 98.00 109 ASN A CA 1
ATOM 896 C C . ASN A 1 109 ? 0.592 4.364 10.303 1.00 98.00 109 ASN A C 1
ATOM 898 O O . ASN A 1 109 ? 0.113 3.247 10.494 1.00 98.00 109 ASN A O 1
ATOM 902 N N . PRO A 1 110 ? 0.184 5.417 11.038 1.00 96.50 110 PRO A N 1
ATOM 903 C CA . PRO A 1 110 ? -0.694 5.284 12.203 1.00 96.50 110 PRO A CA 1
ATOM 904 C C . PRO A 1 110 ? -2.104 4.781 11.864 1.00 96.50 110 PRO A C 1
ATOM 906 O O . PRO A 1 110 ? -2.778 4.230 12.728 1.00 96.50 110 PRO A O 1
ATOM 909 N N . PHE A 1 111 ? -2.569 4.925 10.618 1.00 97.44 111 PHE A N 1
ATOM 910 C CA . PHE A 1 111 ? -3.851 4.349 10.195 1.00 97.44 111 PHE A CA 1
ATOM 911 C C . PHE A 1 111 ? -3.791 2.825 10.022 1.00 97.44 111 PHE A C 1
ATOM 913 O O . PHE A 1 111 ? -4.833 2.185 9.905 1.00 97.44 111 PHE A O 1
ATOM 920 N N . PHE A 1 112 ? -2.586 2.249 10.019 1.00 97.38 112 PHE A N 1
ATOM 921 C CA . PHE A 1 112 ? -2.334 0.821 9.861 1.00 97.38 112 PHE A CA 1
ATOM 922 C C . PHE A 1 112 ? -1.811 0.149 11.134 1.00 97.38 112 PHE A C 1
ATOM 924 O O . PHE A 1 112 ? -1.492 -1.029 11.097 1.00 97.38 112 PHE A O 1
ATOM 931 N N . GLN A 1 113 ? -1.788 0.844 12.274 1.00 95.12 113 GLN A N 1
ATOM 932 C CA . GLN A 1 113 ? -1.234 0.318 13.530 1.00 95.12 113 GLN A CA 1
ATOM 933 C C . GLN A 1 113 ? -1.865 -1.005 14.011 1.00 95.12 113 GLN A C 1
ATOM 935 O O . GLN A 1 113 ? -1.193 -1.810 14.644 1.00 95.12 113 GLN A O 1
ATOM 940 N N . ASP A 1 114 ? -3.145 -1.233 13.696 1.00 94.19 114 ASP A N 1
ATOM 941 C CA . ASP A 1 114 ? -3.898 -2.420 14.123 1.00 94.19 114 ASP A CA 1
ATOM 942 C C . ASP A 1 114 ? -3.796 -3.584 13.113 1.00 94.19 114 ASP A C 1
ATOM 944 O O . ASP A 1 114 ? -4.388 -4.644 13.334 1.00 94.19 114 ASP A O 1
ATOM 948 N N . ILE A 1 115 ? -3.101 -3.406 11.980 1.00 96.81 115 ILE A N 1
ATOM 949 C CA . ILE A 1 115 ? -2.988 -4.453 10.960 1.00 96.81 115 ILE A CA 1
ATOM 950 C C . ILE A 1 115 ? -2.008 -5.540 11.403 1.00 96.81 115 ILE A C 1
ATOM 952 O O . ILE A 1 115 ? -0.940 -5.268 11.949 1.00 96.81 115 ILE A O 1
ATOM 956 N N . ILE A 1 116 ? -2.345 -6.796 11.125 1.00 97.19 116 ILE A N 1
ATOM 957 C CA . ILE A 1 116 ? -1.551 -7.952 11.540 1.00 97.19 116 ILE A CA 1
ATOM 958 C C . ILE A 1 116 ? -0.748 -8.468 10.345 1.00 97.19 116 ILE A C 1
ATOM 960 O O . ILE A 1 116 ? -1.326 -8.963 9.373 1.00 97.19 116 ILE A O 1
ATOM 964 N N . ASP A 1 117 ? 0.584 -8.410 10.435 1.00 97.25 117 ASP A N 1
ATOM 965 C CA . ASP A 1 117 ? 1.479 -9.105 9.502 1.00 97.25 117 ASP A CA 1
ATOM 966 C C . ASP A 1 117 ? 1.533 -10.603 9.842 1.00 97.25 117 ASP A C 1
ATOM 968 O O . ASP A 1 117 ? 1.945 -11.007 10.931 1.00 97.25 117 ASP A O 1
ATOM 972 N N . ARG A 1 118 ? 1.124 -11.457 8.902 1.00 97.25 118 ARG A N 1
ATOM 973 C CA . ARG A 1 118 ? 1.196 -12.922 9.036 1.00 97.25 118 ARG A CA 1
ATOM 974 C C . ARG A 1 118 ? 2.492 -13.518 8.500 1.00 97.25 118 ARG A C 1
ATOM 976 O O . ARG A 1 118 ? 2.684 -14.728 8.613 1.00 97.25 118 ARG A O 1
ATOM 983 N N . LYS A 1 119 ? 3.366 -12.700 7.919 1.00 94.19 119 LYS A N 1
ATOM 984 C CA . LYS A 1 119 ? 4.717 -13.069 7.491 1.00 94.19 119 LYS A CA 1
ATOM 985 C C . LYS A 1 119 ? 5.726 -11.982 7.907 1.00 94.19 119 LYS A C 1
ATOM 987 O O . LYS A 1 119 ? 6.395 -11.413 7.043 1.00 94.19 119 LYS A O 1
ATOM 992 N N . PRO A 1 120 ? 5.896 -11.720 9.218 1.00 91.62 120 PRO A N 1
ATOM 993 C CA . PRO A 1 120 ? 6.780 -10.655 9.698 1.00 91.62 120 PRO A CA 1
ATOM 994 C C . PRO A 1 120 ? 8.244 -10.860 9.284 1.00 91.62 120 PRO A C 1
ATOM 996 O O . PRO A 1 120 ? 8.939 -9.893 8.998 1.00 91.62 120 PRO A O 1
ATOM 999 N N . THR A 1 121 ? 8.702 -12.111 9.173 1.00 89.88 121 THR A N 1
ATOM 1000 C CA . THR A 1 121 ? 10.081 -12.453 8.781 1.00 89.88 121 THR A CA 1
ATOM 1001 C C . THR A 1 121 ? 10.305 -12.525 7.269 1.00 89.88 121 THR A C 1
ATOM 1003 O O . THR A 1 121 ? 11.450 -12.600 6.832 1.00 89.88 121 THR A O 1
ATOM 1006 N N . ALA A 1 122 ? 9.244 -12.517 6.451 1.00 90.19 122 ALA A N 1
ATOM 1007 C CA . ALA A 1 122 ? 9.383 -12.525 4.998 1.00 90.19 122 ALA A CA 1
ATOM 1008 C C . ALA A 1 122 ? 9.396 -11.085 4.478 1.00 90.19 122 ALA A C 1
ATOM 1010 O O . ALA A 1 122 ? 8.382 -10.387 4.512 1.00 90.19 122 ALA A O 1
ATOM 1011 N N . GLU A 1 123 ? 10.542 -10.641 3.975 1.00 86.88 123 GLU A N 1
ATOM 1012 C CA . GLU A 1 123 ? 10.689 -9.285 3.437 1.00 86.88 123 GLU A CA 1
ATOM 1013 C C . GLU A 1 123 ? 10.072 -9.126 2.043 1.00 86.88 123 GLU A C 1
ATOM 1015 O O . GLU A 1 123 ? 9.563 -8.062 1.698 1.00 86.88 123 GLU A O 1
ATOM 1020 N N . THR A 1 124 ? 10.107 -10.191 1.242 1.00 89.38 124 THR A N 1
ATOM 1021 C CA . THR A 1 124 ? 9.740 -10.167 -0.180 1.00 89.38 124 THR A CA 1
ATOM 1022 C C . THR A 1 124 ? 8.301 -10.591 -0.449 1.00 89.38 124 THR A C 1
ATO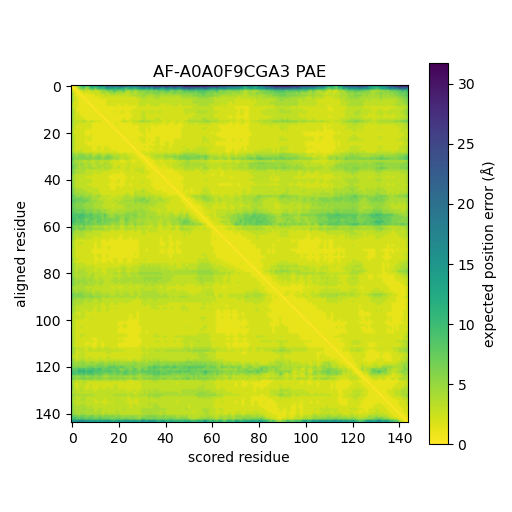M 1024 O O . THR A 1 124 ? 7.849 -10.513 -1.586 1.00 89.38 124 THR A O 1
ATOM 1027 N N . VAL A 1 125 ? 7.566 -11.028 0.577 1.00 93.25 125 VAL A N 1
ATOM 1028 C CA . VAL A 1 125 ? 6.167 -11.462 0.476 1.00 93.25 125 VAL A CA 1
ATOM 1029 C C . VAL A 1 125 ? 5.349 -10.738 1.529 1.00 93.25 125 VAL A C 1
ATOM 1031 O O . VAL A 1 125 ? 5.746 -10.647 2.690 1.00 93.25 125 VAL A O 1
ATOM 1034 N N . LEU A 1 126 ? 4.172 -10.270 1.132 1.00 94.56 126 LEU A N 1
ATOM 1035 C CA . LEU A 1 126 ? 3.244 -9.570 2.010 1.00 94.56 126 LEU A CA 1
ATOM 1036 C C . LEU A 1 126 ? 2.041 -10.469 2.307 1.00 94.56 126 LEU A C 1
ATOM 1038 O O . LEU A 1 126 ? 1.478 -11.059 1.385 1.00 94.56 126 LEU A O 1
ATOM 1042 N N . LYS A 1 127 ? 1.648 -10.580 3.583 1.00 97.38 127 LYS A N 1
ATOM 1043 C CA . LYS A 1 127 ? 0.371 -11.182 3.998 1.00 97.38 127 LYS A CA 1
ATOM 1044 C C . LYS A 1 127 ? -0.191 -10.437 5.207 1.00 97.38 127 LYS A C 1
ATOM 1046 O O . LYS A 1 127 ? 0.229 -10.705 6.328 1.00 97.38 127 LYS A O 1
ATOM 1051 N N . TYR A 1 128 ? -1.156 -9.553 4.979 1.00 98.00 128 TYR A N 1
ATOM 1052 C CA . TYR A 1 128 ? -1.793 -8.762 6.035 1.00 98.00 128 TYR A CA 1
ATOM 1053 C C . TYR A 1 128 ? -3.249 -9.168 6.267 1.00 98.00 128 TYR A C 1
ATOM 1055 O O . TYR A 1 128 ? -3.918 -9.668 5.360 1.00 98.00 128 TYR A O 1
ATOM 1063 N N . THR A 1 129 ? -3.735 -8.946 7.487 1.00 98.00 129 THR A N 1
ATOM 1064 C CA . THR A 1 129 ? -5.141 -9.114 7.877 1.00 98.00 129 THR A CA 1
ATOM 1065 C C . THR A 1 129 ? -5.504 -8.140 8.995 1.00 98.00 129 THR A C 1
ATOM 1067 O O . THR A 1 129 ? -4.645 -7.774 9.796 1.00 98.00 129 THR A O 1
ATOM 1070 N N . TRP A 1 130 ? -6.770 -7.737 9.064 1.00 95.81 130 TRP A N 1
ATOM 1071 C CA . TRP A 1 130 ? -7.301 -6.909 10.154 1.00 95.81 130 TRP A CA 1
ATOM 1072 C C . TRP A 1 130 ? -8.112 -7.717 11.172 1.00 95.81 130 TRP A C 1
ATOM 1074 O O . TRP A 1 130 ? -8.256 -7.311 12.321 1.00 95.81 130 TRP A O 1
ATOM 1084 N N . ASP A 1 131 ? -8.655 -8.860 10.753 1.00 95.69 131 ASP A N 1
ATOM 1085 C CA . ASP A 1 131 ? -9.666 -9.620 11.494 1.00 95.69 131 ASP A CA 1
ATOM 1086 C C . ASP A 1 131 ? -9.351 -11.120 11.598 1.00 95.69 131 ASP A C 1
ATOM 1088 O O . ASP A 1 131 ? -10.124 -11.881 12.182 1.00 95.69 131 ASP A O 1
ATOM 1092 N N . ASN A 1 132 ? -8.215 -11.556 11.045 1.00 96.50 132 ASN A N 1
ATOM 1093 C CA . ASN A 1 132 ? -7.796 -12.954 10.944 1.00 96.50 132 ASN A CA 1
ATOM 1094 C C . ASN A 1 132 ? -8.721 -13.850 10.108 1.00 96.50 132 ASN A C 1
ATOM 1096 O O . ASN A 1 132 ? -8.611 -15.075 10.197 1.00 96.50 132 ASN A O 1
ATOM 1100 N N . LYS A 1 133 ? -9.588 -13.257 9.284 1.00 96.44 133 LYS A N 1
ATOM 1101 C CA . LYS A 1 133 ? -10.493 -13.961 8.365 1.00 96.44 133 LYS A CA 1
ATOM 1102 C C . LYS A 1 133 ? -10.206 -13.588 6.918 1.00 96.44 133 LYS A C 1
ATOM 1104 O O . LYS A 1 133 ? -10.114 -14.477 6.075 1.00 96.44 133 LYS A O 1
ATOM 1109 N N . HIS A 1 134 ? -10.027 -12.297 6.658 1.00 97.56 134 HIS A N 1
ATOM 1110 C CA . HIS A 1 134 ? -9.720 -11.761 5.340 1.00 97.56 134 HIS A CA 1
ATOM 1111 C C . HIS A 1 134 ? -8.227 -11.476 5.233 1.00 97.56 134 HIS A C 1
ATOM 1113 O O . HIS A 1 134 ? -7.637 -10.822 6.099 1.00 97.56 134 HIS A O 1
ATOM 1119 N N . PHE A 1 135 ? -7.601 -11.996 4.182 1.00 97.75 135 PHE A N 1
ATOM 1120 C CA . PHE A 1 135 ? -6.169 -11.861 3.954 1.00 97.75 135 PHE A CA 1
ATOM 1121 C C . PHE A 1 135 ? -5.902 -11.149 2.638 1.00 97.75 135 PHE A C 1
ATOM 1123 O O . PHE A 1 135 ? -6.454 -11.506 1.600 1.00 97.75 135 PHE A O 1
ATOM 1130 N N . THR A 1 136 ? -4.985 -10.188 2.677 1.00 98.12 136 THR A N 1
ATOM 1131 C CA . THR A 1 136 ? -4.397 -9.604 1.472 1.00 98.12 136 THR A CA 1
ATOM 1132 C C . THR A 1 136 ? -2.971 -10.106 1.308 1.00 98.12 136 THR A C 1
ATOM 1134 O O . THR A 1 136 ? -2.153 -9.933 2.216 1.00 98.12 136 THR A O 1
ATOM 1137 N N . THR A 1 137 ? -2.662 -10.708 0.160 1.00 97.56 137 THR A N 1
ATOM 1138 C CA . THR A 1 137 ? -1.333 -11.229 -0.174 1.00 97.56 137 THR A CA 1
ATOM 1139 C C . THR A 1 137 ? -0.749 -10.583 -1.423 1.00 97.56 137 THR A C 1
ATOM 1141 O O . THR A 1 137 ? -1.454 -10.415 -2.415 1.00 97.56 137 THR A O 1
ATOM 1144 N N . ILE A 1 138 ? 0.556 -10.287 -1.394 1.00 97.31 138 ILE A N 1
ATOM 1145 C CA . ILE A 1 138 ? 1.330 -9.956 -2.598 1.00 97.31 138 ILE A CA 1
ATOM 1146 C C . ILE A 1 138 ? 2.525 -10.897 -2.729 1.00 97.31 138 ILE A C 1
ATOM 1148 O O . ILE A 1 138 ? 3.318 -11.017 -1.788 1.00 97.31 138 ILE A O 1
ATOM 1152 N N . SER A 1 139 ? 2.682 -11.481 -3.916 1.00 96.69 139 SER A N 1
ATOM 1153 C CA . SER A 1 139 ? 3.841 -12.298 -4.296 1.00 96.69 139 SER A CA 1
ATOM 1154 C C . SER A 1 139 ? 4.712 -11.594 -5.354 1.00 96.69 139 SER A C 1
ATOM 1156 O O . SER A 1 139 ? 4.164 -10.958 -6.260 1.00 96.69 139 SER A O 1
ATOM 1158 N N . PRO A 1 140 ? 6.055 -11.675 -5.264 1.00 97.38 140 PRO A N 1
ATOM 1159 C CA . PRO A 1 140 ? 6.967 -11.068 -6.232 1.00 97.38 140 PRO A CA 1
ATOM 1160 C C . PRO A 1 140 ? 7.142 -11.942 -7.479 1.00 97.38 140 PRO A C 1
ATOM 1162 O O . PRO A 1 140 ? 7.290 -13.158 -7.371 1.00 97.38 140 PRO A O 1
ATOM 1165 N N . HIS A 1 141 ? 7.199 -11.316 -8.657 1.00 97.44 141 HIS A N 1
ATOM 1166 C CA . HIS A 1 141 ? 7.457 -11.994 -9.928 1.00 97.44 141 HIS A CA 1
ATOM 1167 C C . HIS A 1 141 ? 8.405 -11.187 -10.824 1.00 97.44 141 HIS A C 1
ATOM 1169 O O . HIS A 1 141 ? 8.291 -9.964 -10.947 1.00 97.44 141 HIS A O 1
ATOM 1175 N N . GLY A 1 142 ? 9.332 -11.894 -11.471 1.00 95.81 142 GLY A N 1
ATOM 1176 C CA . GLY A 1 142 ? 10.121 -11.376 -12.585 1.00 95.81 142 GLY A CA 1
ATOM 1177 C C . GLY A 1 142 ? 9.388 -11.578 -13.907 1.00 95.81 142 GLY A C 1
ATOM 1178 O O . GLY A 1 142 ? 8.659 -12.554 -14.069 1.00 95.81 142 GLY A O 1
ATOM 1179 N N . LEU A 1 143 ? 9.566 -10.642 -14.835 1.00 93.50 143 LEU A N 1
ATOM 1180 C CA . LEU A 1 143 ? 9.121 -10.794 -16.222 1.00 93.50 143 LEU A CA 1
ATOM 1181 C C . LEU A 1 143 ? 10.142 -11.559 -17.076 1.00 93.50 143 LEU A C 1
ATOM 1183 O O . LEU A 1 143 ? 9.801 -11.984 -18.179 1.00 93.50 143 LEU A O 1
ATOM 1187 N N . VAL A 1 144 ? 11.374 -11.690 -16.575 1.00 79.06 144 VAL A N 1
ATOM 1188 C CA . VAL A 1 144 ? 12.513 -12.350 -17.220 1.00 79.06 144 VAL A CA 1
ATOM 1189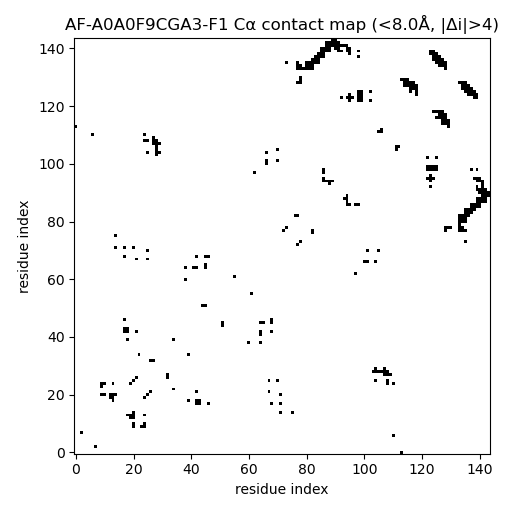 C C . VAL A 1 144 ? 13.149 -13.340 -16.257 1.00 79.06 144 VAL A C 1
ATOM 1191 O O . VAL A 1 144 ? 13.178 -13.029 -15.041 1.00 79.06 144 VAL A O 1
#

Secondary structure (DSSP, 8-state):
----HHHHHHHHHHTT-HHHHHHHTGGGGSTTPPPSHHHHHHHHHHHH-SS------TTSSHHHHHHHHHHHHHHHTTTTS-EEEEEEESSHHHHHHHHHHHHHHHHT-GGGTTPEES-TT-SS-EEEESSSSS-EEEEEEE--

Radius of gyration: 14.8 Å; Cα contacts (8 Å, |Δi|>4): 205; chains: 1; bounding box: 29×33×36 Å

Solvent-accessible surface area (backbone atoms only — not comparable to full-atom values): 8196 Å² total; per-residue (Å²): 139,85,72,55,73,69,53,47,52,54,50,62,55,24,72,81,28,61,42,53,26,43,71,73,51,47,37,56,35,39,89,86,59,82,82,52,70,71,57,43,51,53,33,45,58,60,71,76,42,99,74,81,86,83,90,76,69,88,95,64,59,63,69,58,49,53,41,43,50,51,52,50,42,45,63,67,46,16,61,80,32,73,37,83,48,75,40,74,29,71,33,36,68,61,15,14,52,53,44,33,52,41,52,54,32,44,74,54,15,81,93,41,68,77,53,42,69,77,38,80,87,44,58,42,42,49,38,37,23,71,77,86,77,25,42,28,36,38,43,48,31,41,79,101

Foldseek 3Di:
DDDDPVVVVLLVVCLVQLLSLVVPFLQQLDPPDDDDDLLSVLLCQVPVDPDDDDDDDPPRCVLVSVLSVVVSCCSNVQAPAAAEEEQEDQAQVVSLVSQLSSVSSLCSTPVNVQKDFPCPPRSRKGWIYNPVPGIYIYHGGHPD

Sequence (144 aa):
MTFAPKQVEILTKSSNDFVYFINNVFSHSVKNFIKGTHVDNSARFLSQHDRTIRVSARHHFKSFSLYGYFMWKLMFEGAINNVEAHYFSFNADLAGYHINKIKQCIEANPFFQDIIDRKPTAETVLKYTWDNKHFTTISPHGLV

Nearest PDB structures (foldseek):
  3cpe-assembly1_A  TM=7.762E-01  e=4.531E-03  Tequatrovirus T4
  6z6d-assembly1_A  TM=7.415E-01  e=5.751E-02  Byrnievirus HK97

pLDDT: mean 94.95, std 4.29, range [62.34, 98.56]

InterPro domains:
  IPR027417 P-loop containing nucleoside triphosphate hydrolase [G3DSA:3.40.50.300] (1-141)

Organism: NCBI:txid412755